Protein AF-G4YEM6-F1 (afdb_monomer)

Organism: Phytophthora sojae (strain P6497) (NCBI:txid1094619)

Solvent-accessible surface area (backbone atoms only — not comparable to full-atom values): 5493 Å² total; per-residue (Å²): 115,61,79,83,66,67,69,86,77,88,80,90,72,60,71,88,55,39,52,24,61,51,45,49,52,52,52,29,63,76,67,71,46,91,83,87,83,54,84,86,44,58,90,74,54,61,76,90,45,51,64,29,63,70,31,40,61,64,26,51,52,51,52,52,51,55,50,50,54,51,50,57,59,53,75,73,54,92,69,79,89,80,80,90,129

Radius of gyration: 16.85 Å; Cα contacts (8 Å, |Δi|>4): 31; chains: 1; bounding box: 48×30×29 Å

Structure (mmCIF, N/CA/C/O backbone):
data_AF-G4YEM6-F1
#
_entry.id   AF-G4YEM6-F1
#
loop_
_atom_site.group_PDB
_atom_site.id
_atom_site.type_symbol
_atom_site.label_atom_id
_atom_site.label_alt_id
_atom_site.label_comp_id
_atom_site.label_asym_id
_atom_site.label_entity_id
_atom_site.label_seq_id
_atom_site.pdbx_PDB_ins_code
_atom_site.Cartn_x
_atom_site.Cartn_y
_atom_site.Cartn_z
_atom_site.occupancy
_atom_site.B_iso_or_equiv
_atom_site.auth_seq_id
_atom_site.auth_comp_id
_atom_site.auth_asym_id
_atom_site.auth_atom_id
_atom_site.pdbx_PDB_model_num
ATOM 1 N N . MET A 1 1 ? 18.035 2.687 12.056 1.00 50.53 1 MET A N 1
ATOM 2 C CA . MET A 1 1 ? 17.151 1.607 11.554 1.00 50.53 1 MET A CA 1
ATOM 3 C C . MET A 1 1 ? 17.651 1.063 10.214 1.00 50.53 1 MET A C 1
ATOM 5 O O . MET A 1 1 ? 17.734 -0.148 10.092 1.00 50.53 1 MET A O 1
ATOM 9 N N . ALA A 1 2 ? 18.069 1.916 9.264 1.00 51.62 2 ALA A N 1
ATOM 10 C CA . ALA A 1 2 ? 18.632 1.494 7.969 1.00 51.62 2 ALA A CA 1
ATOM 11 C C . ALA A 1 2 ? 19.858 0.560 8.070 1.00 51.62 2 ALA A C 1
ATOM 13 O O . ALA A 1 2 ? 19.964 -0.391 7.303 1.00 51.62 2 ALA A O 1
ATOM 14 N N . ASP A 1 3 ? 20.726 0.775 9.063 1.00 55.53 3 ASP A N 1
ATOM 15 C CA . ASP A 1 3 ? 21.934 -0.039 9.277 1.00 55.53 3 ASP A CA 1
ATOM 16 C C . ASP A 1 3 ? 21.625 -1.511 9.626 1.00 55.53 3 ASP A C 1
ATOM 18 O O . ASP A 1 3 ? 22.320 -2.424 9.196 1.00 55.53 3 ASP A O 1
ATOM 22 N N . ARG A 1 4 ? 20.500 -1.772 10.315 1.00 57.44 4 ARG A N 1
ATOM 23 C CA . ARG A 1 4 ? 20.056 -3.142 10.646 1.00 57.44 4 ARG A CA 1
ATOM 24 C C . ARG A 1 4 ? 19.393 -3.870 9.475 1.00 57.44 4 ARG A C 1
ATOM 26 O O . ARG A 1 4 ? 19.236 -5.082 9.540 1.00 57.44 4 ARG A O 1
ATOM 33 N N . LEU A 1 5 ? 18.980 -3.141 8.437 1.00 65.25 5 LEU A N 1
ATOM 34 C CA . LEU A 1 5 ? 18.287 -3.683 7.262 1.00 65.25 5 LEU A CA 1
ATOM 35 C C . LEU A 1 5 ? 19.221 -3.876 6.058 1.00 65.25 5 LEU A C 1
ATOM 37 O O . LEU A 1 5 ? 18.764 -4.339 5.020 1.00 65.25 5 LEU A O 1
ATOM 41 N N . MET A 1 6 ? 20.511 -3.532 6.184 1.00 65.06 6 MET A N 1
ATOM 42 C CA . MET A 1 6 ? 21.481 -3.552 5.079 1.00 65.06 6 MET A CA 1
ATOM 43 C C . MET A 1 6 ? 20.936 -2.866 3.814 1.00 65.06 6 MET A C 1
ATOM 45 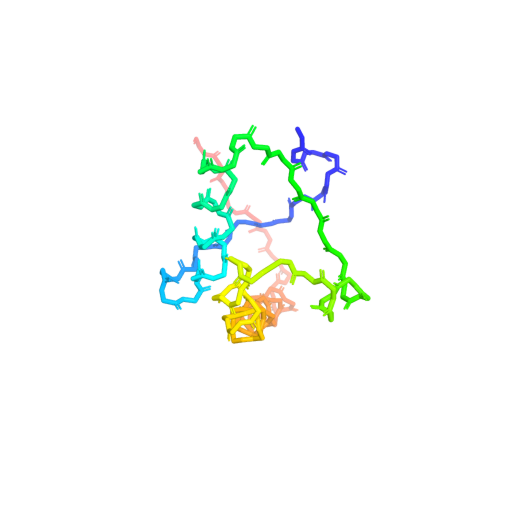O O . MET A 1 6 ? 21.033 -3.408 2.712 1.00 65.06 6 MET A O 1
ATOM 49 N N . VAL A 1 7 ? 20.324 -1.684 3.968 1.00 63.69 7 VAL A N 1
ATOM 50 C CA . VAL A 1 7 ? 19.785 -0.921 2.831 1.00 63.69 7 VAL A CA 1
ATOM 51 C C . VAL A 1 7 ? 20.927 -0.605 1.863 1.00 63.69 7 VAL A C 1
ATOM 53 O O . VAL A 1 7 ? 21.837 0.149 2.199 1.00 63.69 7 VAL A O 1
ATOM 56 N N . ARG A 1 8 ? 20.896 -1.210 0.670 1.00 69.56 8 ARG A N 1
ATOM 57 C CA . ARG A 1 8 ? 21.981 -1.101 -0.322 1.00 69.56 8 ARG A CA 1
ATOM 58 C C . ARG A 1 8 ? 21.893 0.164 -1.170 1.00 69.56 8 ARG A C 1
ATOM 60 O O . ARG A 1 8 ? 22.918 0.684 -1.595 1.00 69.56 8 ARG A O 1
ATOM 67 N N . SER A 1 9 ? 20.682 0.644 -1.427 1.00 70.19 9 SER A N 1
ATOM 68 C CA . SER A 1 9 ? 20.427 1.811 -2.266 1.00 70.19 9 SER A CA 1
ATOM 69 C C . SER A 1 9 ? 19.059 2.414 -1.959 1.00 70.19 9 SER A C 1
ATOM 71 O O . SER A 1 9 ? 18.170 1.745 -1.432 1.00 70.19 9 SER A O 1
ATOM 73 N N . TRP A 1 10 ? 18.903 3.691 -2.302 1.00 75.38 10 TRP A N 1
ATOM 74 C CA . TRP A 1 10 ? 17.622 4.387 -2.317 1.00 75.38 10 TRP A CA 1
ATOM 75 C C . TRP A 1 10 ? 17.276 4.710 -3.766 1.00 75.38 10 TRP A C 1
ATOM 77 O O . TRP A 1 10 ? 18.071 5.349 -4.456 1.00 75.38 10 TRP A O 1
ATOM 87 N N . THR A 1 11 ? 16.099 4.284 -4.216 1.00 74.31 11 THR A N 1
ATOM 88 C CA . THR A 1 11 ? 15.621 4.522 -5.582 1.00 74.31 11 THR A CA 1
ATOM 89 C C . THR A 1 11 ? 14.364 5.374 -5.524 1.00 74.31 11 THR A C 1
ATOM 91 O O . THR A 1 11 ? 13.439 5.085 -4.767 1.00 74.31 11 THR A O 1
ATOM 94 N N . HIS A 1 12 ? 14.330 6.447 -6.310 1.00 75.44 12 HIS A N 1
ATOM 95 C CA . HIS A 1 12 ? 13.149 7.293 -6.407 1.00 75.44 12 HIS A CA 1
ATOM 96 C C . HIS A 1 12 ? 12.173 6.706 -7.432 1.00 75.44 12 HIS A C 1
ATOM 98 O O . HIS A 1 12 ? 12.480 6.660 -8.623 1.00 75.44 12 HIS A O 1
ATOM 104 N N . HIS A 1 13 ? 10.986 6.303 -6.978 1.00 71.50 13 HIS A N 1
ATOM 105 C CA . HIS A 1 13 ? 9.902 5.857 -7.852 1.00 71.50 13 HIS A CA 1
ATOM 106 C C . HIS A 1 13 ? 8.936 7.008 -8.150 1.00 71.50 13 HIS A C 1
ATOM 108 O O . HIS A 1 13 ? 8.644 7.844 -7.291 1.00 71.50 13 HIS A O 1
ATOM 114 N N . LEU A 1 14 ? 8.422 7.062 -9.381 1.00 78.38 14 LEU A N 1
ATOM 115 C CA . LEU A 1 14 ? 7.370 8.014 -9.735 1.00 78.38 14 LEU A CA 1
ATOM 116 C C . LEU A 1 14 ? 6.111 7.714 -8.917 1.00 78.38 14 LEU A C 1
ATOM 118 O O . LEU A 1 14 ? 5.740 6.556 -8.749 1.00 78.38 14 LEU A O 1
ATOM 122 N N . ARG A 1 15 ? 5.400 8.762 -8.479 1.00 79.38 15 ARG A N 1
ATOM 123 C CA . ARG A 1 15 ? 4.178 8.637 -7.655 1.00 79.38 15 ARG A CA 1
ATOM 124 C C . ARG A 1 15 ? 3.115 7.716 -8.254 1.00 79.38 15 ARG A C 1
ATOM 126 O O . ARG A 1 15 ? 2.315 7.151 -7.521 1.00 79.38 15 ARG A O 1
ATOM 133 N N . HIS A 1 16 ? 3.092 7.580 -9.580 1.00 81.00 16 HIS A N 1
ATOM 134 C CA . HIS A 1 16 ? 2.148 6.697 -10.255 1.00 81.00 16 HIS A CA 1
ATOM 135 C C . HIS A 1 16 ? 2.346 5.216 -9.890 1.00 81.00 16 HIS A C 1
ATOM 137 O O . HIS A 1 16 ? 1.365 4.482 -9.920 1.00 81.00 16 HIS A O 1
ATOM 143 N N . PHE A 1 17 ? 3.570 4.828 -9.521 1.00 83.06 17 PHE A N 1
ATOM 144 C CA . PHE A 1 17 ? 3.977 3.472 -9.136 1.00 83.06 17 PHE A CA 1
ATOM 145 C C . PHE A 1 17 ? 4.246 3.359 -7.626 1.00 83.06 17 PHE A C 1
ATOM 147 O O . PHE A 1 17 ? 5.145 2.641 -7.189 1.00 83.06 17 PHE A O 1
ATOM 154 N N . ASN A 1 18 ? 3.550 4.170 -6.826 1.00 90.19 18 ASN A N 1
ATOM 155 C CA . ASN A 1 18 ? 3.637 4.147 -5.365 1.00 90.19 18 ASN A CA 1
ATOM 156 C C . ASN A 1 18 ? 2.261 4.374 -4.713 1.00 90.19 18 ASN A C 1
ATOM 158 O O . ASN A 1 18 ? 2.154 4.896 -3.602 1.00 90.19 18 ASN A O 1
ATOM 162 N N . LYS A 1 19 ? 1.189 4.050 -5.442 1.00 93.56 19 LYS A N 1
ATOM 163 C CA . LYS A 1 19 ? -0.198 4.308 -5.034 1.00 93.56 19 LYS A CA 1
ATOM 164 C C . LYS A 1 19 ? -0.648 3.382 -3.911 1.00 93.56 19 LYS A C 1
ATOM 166 O O . LYS A 1 19 ? -1.451 3.782 -3.075 1.00 93.56 19 LYS A O 1
ATOM 171 N N . MET A 1 20 ? -0.119 2.164 -3.869 1.00 94.50 20 MET A N 1
ATOM 172 C CA . MET A 1 20 ? -0.313 1.226 -2.771 1.00 94.50 20 MET A CA 1
ATOM 173 C C . MET A 1 20 ? 0.246 1.805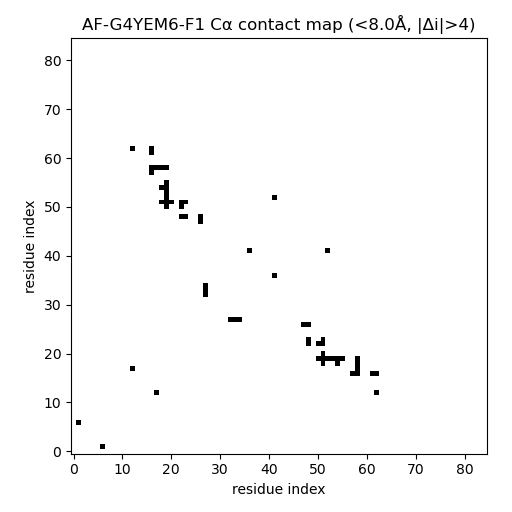 -1.466 1.00 94.50 20 MET A C 1
ATOM 175 O O . MET A 1 20 ? -0.452 1.818 -0.453 1.00 94.50 20 MET A O 1
ATOM 179 N N . ALA A 1 21 ? 1.473 2.337 -1.493 1.00 92.75 21 ALA A N 1
ATOM 180 C CA . ALA A 1 21 ? 2.094 2.944 -0.319 1.00 92.75 21 ALA A CA 1
ATOM 181 C C . ALA A 1 21 ? 1.364 4.221 0.126 1.00 92.75 21 ALA A C 1
ATOM 183 O O . ALA A 1 21 ? 1.178 4.434 1.323 1.00 92.75 21 ALA A O 1
ATOM 184 N N . ASP A 1 22 ? 0.909 5.040 -0.826 1.00 93.88 22 ASP A N 1
ATOM 185 C CA . ASP A 1 22 ? 0.081 6.219 -0.549 1.00 93.88 22 ASP A CA 1
ATOM 186 C C . ASP A 1 22 ? -1.243 5.837 0.137 1.00 93.88 22 ASP A C 1
ATOM 188 O O . ASP A 1 22 ? -1.583 6.370 1.194 1.00 93.88 22 ASP A O 1
ATOM 192 N N . ALA A 1 23 ? -1.950 4.833 -0.392 1.00 93.94 23 ALA A N 1
ATOM 193 C CA . ALA A 1 23 ? -3.176 4.321 0.213 1.00 93.94 23 ALA A CA 1
ATOM 194 C C . ALA A 1 23 ? -2.940 3.761 1.630 1.00 93.94 23 ALA A C 1
ATOM 196 O O . ALA A 1 23 ? -3.728 4.034 2.535 1.00 93.94 23 ALA A O 1
ATOM 197 N N . LEU A 1 24 ? -1.839 3.033 1.851 1.00 94.62 24 LEU A N 1
ATOM 198 C CA . LEU A 1 24 ? -1.457 2.532 3.177 1.00 94.62 24 LEU A CA 1
ATOM 199 C C . LEU A 1 24 ? -1.182 3.665 4.170 1.00 94.62 24 LEU A C 1
ATOM 201 O O . LEU A 1 24 ? -1.626 3.593 5.317 1.00 94.62 24 LEU A O 1
ATOM 205 N N . ALA A 1 25 ? -0.484 4.716 3.734 1.00 93.88 25 ALA A N 1
ATOM 206 C CA . ALA A 1 25 ? -0.223 5.885 4.565 1.00 93.88 25 ALA A CA 1
ATOM 207 C C . ALA A 1 25 ? -1.533 6.569 4.982 1.00 93.88 25 ALA A C 1
ATOM 209 O O . ALA A 1 25 ? -1.724 6.848 6.166 1.00 93.88 25 ALA A O 1
ATOM 210 N N . ASN A 1 26 ? -2.466 6.753 4.043 1.00 94.62 26 ASN A N 1
ATOM 211 C CA . ASN A 1 26 ? -3.779 7.334 4.329 1.00 94.62 26 ASN A CA 1
ATOM 212 C C . ASN A 1 26 ? -4.581 6.474 5.321 1.00 94.62 26 ASN A C 1
ATOM 214 O O . ASN A 1 26 ? -5.083 6.995 6.313 1.00 94.62 26 ASN A O 1
ATOM 218 N N . ILE A 1 27 ? -4.610 5.145 5.154 1.00 94.69 27 ILE A N 1
ATOM 219 C CA . ILE A 1 27 ? -5.274 4.233 6.106 1.00 94.69 27 ILE A CA 1
ATOM 220 C C . ILE A 1 27 ? -4.658 4.331 7.507 1.00 94.69 27 ILE A C 1
ATOM 222 O O . ILE A 1 27 ? -5.383 4.326 8.507 1.00 94.69 27 ILE A O 1
ATOM 226 N N . ALA A 1 28 ?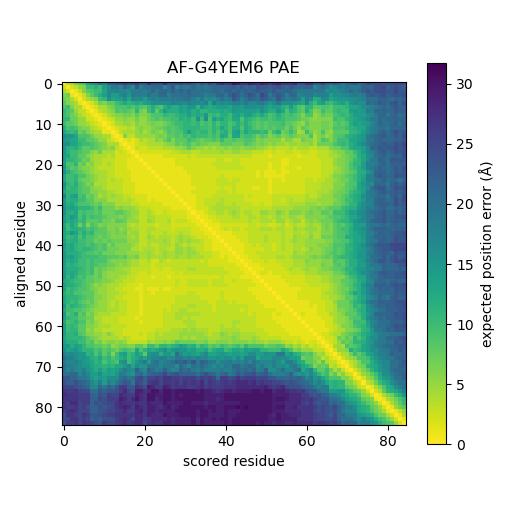 -3.329 4.390 7.607 1.00 94.56 28 ALA A N 1
ATOM 227 C CA . ALA A 1 28 ? -2.641 4.503 8.890 1.00 94.56 28 ALA A CA 1
ATOM 228 C C . ALA A 1 28 ? -2.971 5.831 9.588 1.00 94.56 28 ALA A C 1
ATOM 230 O O . ALA A 1 28 ? -3.236 5.838 10.791 1.00 94.56 28 ALA A O 1
ATOM 231 N N . ILE A 1 29 ? -3.015 6.932 8.830 1.00 95.38 29 ILE A N 1
ATOM 232 C CA . ILE A 1 29 ? -3.401 8.259 9.324 1.00 95.38 29 ILE A CA 1
ATOM 233 C C . ILE A 1 29 ? -4.857 8.251 9.806 1.00 95.38 29 ILE A C 1
ATOM 235 O O . ILE A 1 29 ? -5.117 8.632 10.949 1.00 95.38 29 ILE A O 1
ATOM 239 N N . ASP A 1 30 ? -5.788 7.761 8.985 1.00 95.00 30 ASP A N 1
ATOM 240 C CA . ASP A 1 30 ? -7.224 7.762 9.286 1.00 95.00 30 ASP A CA 1
ATOM 241 C C . ASP A 1 30 ? -7.555 6.887 10.495 1.00 95.00 30 ASP A C 1
ATOM 243 O O . ASP A 1 30 ? -8.308 7.276 11.390 1.00 95.00 30 ASP A O 1
ATOM 247 N N . SER A 1 31 ? -6.959 5.695 10.548 1.00 91.44 31 SER A N 1
ATOM 248 C CA . SER A 1 31 ? -7.163 4.761 11.656 1.00 91.44 31 SER A CA 1
ATOM 249 C C . SER A 1 31 ? -6.358 5.120 12.901 1.00 91.44 31 SER A C 1
ATOM 251 O O . SER A 1 31 ? -6.658 4.602 13.974 1.00 91.44 31 SER A O 1
ATOM 253 N N . LYS A 1 32 ? -5.338 5.978 12.770 1.00 94.69 32 LYS A N 1
ATOM 254 C CA . LYS A 1 32 ? -4.348 6.298 13.811 1.00 94.69 32 LYS A CA 1
ATOM 255 C C . LYS A 1 32 ? -3.675 5.047 14.386 1.00 94.69 32 LYS A C 1
ATOM 257 O O . LYS A 1 32 ? -3.333 5.002 15.567 1.00 94.69 32 LYS A O 1
ATOM 262 N N . THR A 1 33 ? -3.504 4.016 13.558 1.00 89.88 33 THR A N 1
ATOM 263 C CA . THR A 1 33 ? -2.930 2.727 13.966 1.00 89.88 33 THR A CA 1
ATOM 264 C C . THR A 1 33 ? -1.852 2.264 12.999 1.00 89.88 33 THR A C 1
ATOM 266 O O . THR A 1 33 ? -1.942 2.487 11.795 1.00 89.88 33 THR A O 1
ATOM 269 N N . SER A 1 34 ? -0.840 1.580 13.538 1.00 90.62 34 SER A N 1
ATOM 270 C CA . SER A 1 34 ? 0.138 0.843 12.739 1.00 90.62 34 SER A CA 1
ATOM 271 C C . SER A 1 34 ? -0.395 -0.560 12.466 1.00 90.62 34 SER A C 1
ATOM 273 O O . SER A 1 34 ? -0.808 -1.254 13.399 1.00 90.62 34 SER A O 1
ATOM 275 N N . LYS A 1 35 ? -0.407 -0.970 11.197 1.00 88.12 35 LYS A N 1
ATOM 276 C CA . LYS A 1 35 ? -0.895 -2.279 10.757 1.00 88.12 35 LYS A CA 1
ATOM 277 C C . LYS A 1 35 ? 0.095 -2.906 9.789 1.00 88.12 35 LYS A C 1
ATOM 279 O O . LYS A 1 35 ? 0.665 -2.221 8.945 1.00 88.12 35 LYS A O 1
ATOM 284 N N . GLN A 1 36 ? 0.247 -4.216 9.903 1.00 90.12 36 GLN A N 1
ATOM 285 C CA . GLN A 1 36 ? 0.989 -5.048 8.970 1.00 90.12 36 GLN A CA 1
ATOM 286 C C . GLN A 1 36 ? 0.062 -6.176 8.527 1.00 90.12 36 GLN A C 1
ATOM 288 O O . GLN A 1 36 ? -0.674 -6.716 9.351 1.00 90.12 36 GLN A O 1
ATOM 293 N N . ALA A 1 37 ? 0.098 -6.498 7.239 1.00 89.25 37 ALA A N 1
ATOM 294 C CA . ALA A 1 37 ? -0.659 -7.588 6.645 1.00 89.25 37 ALA A CA 1
ATOM 295 C C . ALA A 1 37 ? 0.281 -8.451 5.802 1.00 89.25 37 ALA A C 1
ATOM 297 O O . ALA A 1 37 ? 1.215 -7.941 5.176 1.00 89.25 37 ALA A O 1
ATOM 298 N N . PHE A 1 38 ? 0.032 -9.751 5.799 1.00 89.44 38 PHE A N 1
ATOM 299 C CA . PHE A 1 38 ? 0.706 -10.739 4.974 1.00 89.44 38 PHE A CA 1
ATOM 300 C C . PHE A 1 38 ? -0.182 -11.136 3.792 1.00 89.44 38 PHE A C 1
ATOM 302 O O . PHE A 1 38 ? -1.388 -10.901 3.788 1.00 89.44 38 PHE A O 1
ATOM 309 N N . ALA A 1 39 ? 0.404 -11.787 2.784 1.00 85.88 39 ALA A N 1
ATOM 310 C CA . ALA A 1 39 ? -0.343 -12.259 1.614 1.00 85.88 39 ALA A CA 1
ATOM 311 C C . ALA A 1 39 ? -1.507 -13.200 1.988 1.00 85.88 39 ALA A C 1
ATOM 313 O O . ALA A 1 39 ? -2.543 -13.187 1.331 1.00 85.88 39 ALA A O 1
ATOM 314 N N . ALA A 1 40 ? -1.348 -13.977 3.064 1.00 91.25 40 ALA A N 1
ATOM 315 C CA . ALA A 1 40 ? -2.392 -14.854 3.586 1.00 91.25 40 ALA A CA 1
ATOM 316 C C . ALA A 1 40 ? -3.595 -14.090 4.167 1.00 91.25 40 ALA A C 1
ATOM 318 O O . ALA A 1 40 ? -4.692 -14.633 4.167 1.00 91.25 40 ALA A O 1
ATOM 319 N N . ASP A 1 41 ? -3.404 -12.843 4.608 1.00 91.81 41 ASP A N 1
ATOM 320 C CA . ASP A 1 41 ? -4.453 -12.031 5.234 1.00 91.81 41 ASP A CA 1
ATOM 321 C C . ASP A 1 41 ? -5.327 -11.312 4.196 1.00 91.81 41 ASP A C 1
ATOM 323 O O . ASP A 1 41 ? -6.388 -10.797 4.536 1.00 91.81 41 ASP A O 1
ATOM 327 N N . VAL A 1 42 ? -4.893 -11.255 2.927 1.00 88.19 42 VAL A N 1
ATOM 328 C CA . VAL A 1 42 ? -5.560 -10.498 1.851 1.00 88.19 42 VAL A CA 1
ATOM 329 C C . VAL A 1 42 ? -7.059 -10.806 1.717 1.00 88.19 42 VAL A C 1
ATOM 331 O O . VAL A 1 42 ? -7.817 -9.847 1.557 1.00 88.19 42 VAL A O 1
ATOM 334 N N . PRO A 1 43 ? -7.523 -12.071 1.804 1.00 91.06 43 PRO A N 1
ATOM 335 C CA . PRO A 1 43 ? -8.952 -12.381 1.730 1.00 91.06 43 PRO A CA 1
ATOM 336 C C . PRO A 1 43 ? -9.779 -11.778 2.875 1.00 91.06 43 PRO A C 1
ATOM 338 O O . PRO A 1 43 ? -10.954 -11.479 2.677 1.00 91.06 43 PRO A O 1
ATOM 341 N N . ASP A 1 44 ? -9.163 -11.578 4.042 1.00 93.94 44 ASP A N 1
ATOM 342 C CA . ASP A 1 44 ? -9.819 -11.137 5.277 1.00 93.94 44 ASP A CA 1
ATOM 343 C C . ASP A 1 44 ? -9.594 -9.643 5.570 1.00 93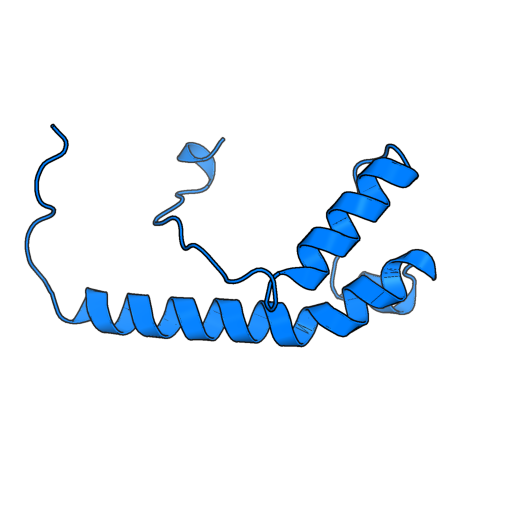.94 44 ASP A C 1
ATOM 345 O O . ASP A 1 44 ? -10.010 -9.124 6.613 1.00 93.94 44 ASP A O 1
ATOM 349 N N . LEU A 1 45 ? -8.927 -8.920 4.663 1.00 91.50 45 LEU A N 1
ATOM 350 C CA . LEU A 1 45 ? -8.642 -7.508 4.866 1.00 91.50 45 LEU A CA 1
ATOM 351 C C . LEU A 1 45 ? -9.928 -6.665 4.870 1.00 91.50 45 LEU A C 1
ATOM 353 O O . LEU A 1 45 ? -10.828 -6.873 4.052 1.00 91.50 45 LEU A O 1
ATOM 357 N N . PRO A 1 46 ? -10.014 -5.642 5.742 1.00 91.94 46 PRO A N 1
ATOM 358 C CA . PRO A 1 46 ? -11.176 -4.769 5.770 1.00 91.94 46 PRO A CA 1
ATOM 359 C C . PRO A 1 46 ? -11.329 -3.999 4.451 1.00 91.94 46 PRO A C 1
ATOM 361 O O . PRO A 1 46 ? -10.347 -3.652 3.797 1.00 91.94 46 PRO A O 1
ATOM 364 N N . GLN A 1 47 ? -12.564 -3.642 4.094 1.00 92.31 47 GLN A N 1
ATOM 365 C CA . GLN A 1 47 ? -12.891 -3.028 2.799 1.00 92.31 47 GLN A CA 1
ATOM 366 C C . GLN A 1 47 ? -12.087 -1.754 2.471 1.00 92.31 47 GLN A C 1
ATOM 368 O O . GLN A 1 47 ? -11.826 -1.474 1.298 1.00 92.31 47 GLN A O 1
ATOM 373 N N . ASN A 1 48 ? -11.651 -0.988 3.477 1.00 91.69 48 ASN A N 1
ATOM 374 C CA . ASN A 1 48 ? -10.824 0.201 3.261 1.00 91.69 48 ASN A CA 1
ATOM 375 C C . ASN A 1 48 ? -9.409 -0.113 2.726 1.00 91.69 48 ASN A C 1
ATOM 377 O O . ASN A 1 48 ? -8.721 0.807 2.301 1.00 91.69 48 ASN A O 1
ATOM 381 N N . TRP A 1 49 ? -8.999 -1.387 2.672 1.00 94.25 49 TRP A N 1
ATOM 382 C CA . TRP A 1 49 ? -7.774 -1.858 2.010 1.00 94.25 49 TRP A CA 1
ATOM 383 C C . TRP A 1 49 ? -7.962 -2.199 0.524 1.00 94.25 49 TRP A C 1
ATOM 385 O O . TRP A 1 49 ? -6.990 -2.520 -0.154 1.00 94.25 49 TRP A O 1
ATOM 395 N N . SER A 1 50 ? -9.177 -2.112 -0.024 1.00 92.94 50 SER A N 1
ATOM 396 C CA . SER A 1 50 ? -9.460 -2.461 -1.430 1.00 92.94 50 SER A CA 1
ATOM 397 C C . SER A 1 50 ? -8.549 -1.745 -2.439 1.00 92.94 50 SER A C 1
ATOM 399 O O . SER A 1 50 ? -8.002 -2.381 -3.343 1.00 92.94 50 SER A O 1
ATOM 401 N N . SER A 1 51 ? -8.309 -0.444 -2.254 1.00 92.94 51 SER A N 1
ATOM 402 C CA . SER A 1 51 ? -7.379 0.331 -3.089 1.00 92.94 51 SER A CA 1
ATOM 403 C C . SER A 1 51 ? -5.932 -0.157 -2.965 1.00 92.94 51 SER A C 1
ATOM 405 O O . SER A 1 51 ? -5.223 -0.221 -3.965 1.00 92.94 51 SER A O 1
ATOM 407 N N . VAL A 1 52 ? -5.500 -0.557 -1.762 1.00 93.69 52 VAL A N 1
ATOM 408 C CA . VAL A 1 52 ? -4.158 -1.117 -1.521 1.00 93.69 52 VAL A CA 1
ATOM 409 C C . VAL A 1 52 ? -3.976 -2.388 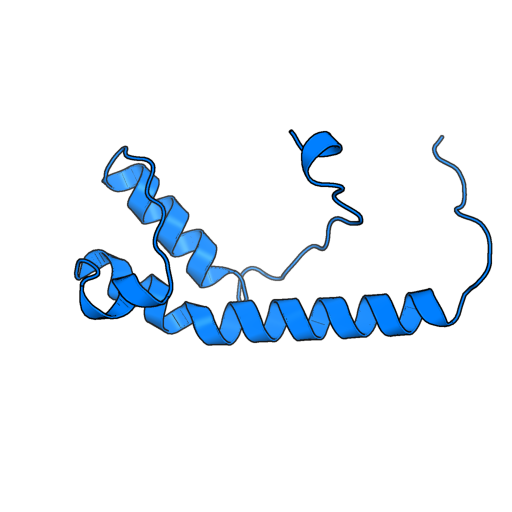-2.344 1.00 93.69 52 VAL A C 1
ATOM 411 O O . VAL A 1 52 ? -3.018 -2.485 -3.105 1.00 93.69 52 VAL A O 1
ATOM 414 N N . VAL A 1 53 ? -4.923 -3.327 -2.249 1.00 93.06 53 VAL A N 1
ATOM 415 C CA . VAL A 1 53 ? -4.882 -4.603 -2.984 1.00 93.06 53 VAL A CA 1
ATOM 416 C C . VAL A 1 53 ? -4.915 -4.375 -4.498 1.00 93.06 53 VAL A C 1
ATOM 418 O O . VAL A 1 53 ? -4.198 -5.042 -5.235 1.00 93.06 53 VAL A O 1
ATOM 421 N N . THR A 1 54 ? -5.687 -3.387 -4.960 1.00 94.62 54 THR A N 1
ATOM 422 C CA . THR A 1 54 ? -5.785 -3.037 -6.386 1.00 94.62 54 THR A CA 1
ATOM 423 C C . THR A 1 54 ? -4.452 -2.546 -6.962 1.00 94.62 54 THR A C 1
ATOM 425 O O . THR A 1 54 ? -4.109 -2.896 -8.089 1.00 94.62 54 THR A O 1
ATOM 428 N N . PHE A 1 55 ? -3.690 -1.741 -6.213 1.00 94.00 55 PHE A N 1
ATOM 429 C CA . PHE A 1 55 ? -2.407 -1.196 -6.681 1.00 94.00 55 PHE A CA 1
ATOM 430 C C . PHE A 1 55 ? -1.204 -2.096 -6.382 1.00 94.00 55 PHE A C 1
ATOM 432 O O . PHE A 1 55 ? -0.168 -1.943 -7.025 1.00 94.00 55 PHE A O 1
ATOM 439 N N . LEU A 1 56 ? -1.342 -3.035 -5.439 1.00 91.81 56 LEU A N 1
ATOM 440 C CA . LEU A 1 56 ? -0.255 -3.861 -4.914 1.00 91.81 56 LEU A CA 1
ATOM 441 C C . LEU A 1 56 ? 0.586 -4.512 -6.014 1.00 91.81 56 LEU A C 1
ATOM 443 O O . LEU A 1 56 ? 1.801 -4.336 -6.030 1.00 91.81 56 LEU A O 1
ATOM 447 N N . GLN A 1 57 ? -0.057 -5.241 -6.928 1.00 92.44 57 GLN A N 1
ATOM 448 C CA . GLN A 1 57 ? 0.651 -6.003 -7.956 1.00 92.44 57 GLN A CA 1
ATOM 449 C C . GLN A 1 57 ? 1.450 -5.082 -8.888 1.00 92.44 57 GLN A C 1
ATOM 451 O O . GLN A 1 57 ? 2.640 -5.296 -9.087 1.00 92.44 57 GLN A O 1
ATOM 456 N N . GLY A 1 58 ? 0.821 -4.018 -9.400 1.00 91.19 58 GLY A N 1
ATOM 457 C CA . GLY A 1 58 ? 1.466 -3.102 -10.344 1.00 91.19 58 GLY A CA 1
ATOM 458 C C . GLY A 1 58 ? 2.630 -2.318 -9.736 1.00 91.19 58 GLY A C 1
ATOM 459 O O . GLY A 1 58 ? 3.658 -2.145 -10.389 1.00 91.19 58 GLY A O 1
ATOM 460 N N . ASP A 1 59 ? 2.493 -1.876 -8.484 1.00 92.31 59 ASP A N 1
ATOM 461 C CA . ASP A 1 59 ? 3.573 -1.182 -7.780 1.00 92.31 59 ASP A CA 1
ATOM 462 C C . ASP A 1 59 ? 4.748 -2.134 -7.504 1.00 92.31 59 ASP A C 1
ATOM 464 O 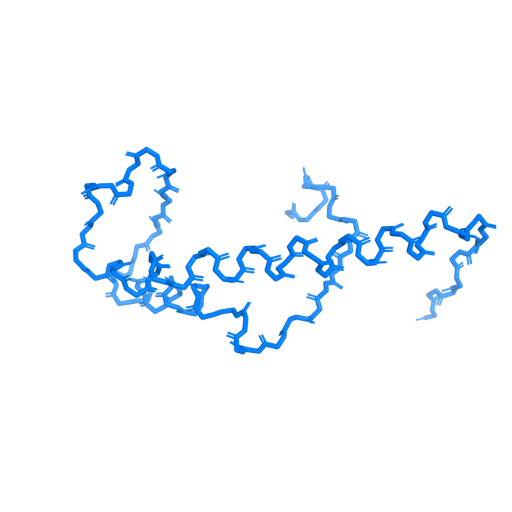O . ASP A 1 59 ? 5.890 -1.801 -7.820 1.00 92.31 59 ASP A O 1
ATOM 468 N N . VAL A 1 60 ? 4.481 -3.340 -6.985 1.00 89.50 60 VAL A N 1
ATOM 469 C CA . VAL A 1 60 ? 5.527 -4.334 -6.684 1.00 89.50 60 VAL A CA 1
ATOM 470 C C . VAL A 1 60 ? 6.252 -4.786 -7.950 1.00 89.50 60 VAL A C 1
ATOM 472 O O . VAL A 1 60 ? 7.483 -4.817 -7.951 1.00 89.50 60 VAL A O 1
ATOM 475 N N . ASP A 1 61 ? 5.529 -5.076 -9.033 1.00 90.44 61 ASP A N 1
ATOM 476 C CA . ASP A 1 61 ? 6.133 -5.459 -10.313 1.00 90.44 61 ASP A CA 1
ATOM 477 C C . ASP A 1 61 ? 7.054 -4.355 -10.841 1.00 90.44 61 ASP A C 1
ATOM 479 O O . ASP A 1 61 ? 8.188 -4.625 -11.241 1.00 90.44 61 ASP A O 1
ATOM 483 N N . HIS A 1 62 ? 6.617 -3.093 -10.771 1.00 87.44 62 HIS A N 1
ATOM 484 C CA . HIS A 1 62 ? 7.437 -1.958 -11.184 1.00 87.44 62 HIS A CA 1
ATOM 485 C C . HIS A 1 62 ? 8.686 -1.786 -10.311 1.00 87.44 62 HIS A C 1
ATOM 487 O O . HIS A 1 62 ? 9.766 -1.469 -10.820 1.00 87.44 62 HIS A O 1
ATOM 493 N N . TRP A 1 63 ? 8.571 -1.990 -8.996 1.00 86.75 63 TRP A N 1
ATOM 494 C CA . TRP A 1 63 ? 9.721 -1.925 -8.095 1.00 86.75 63 TRP A CA 1
ATOM 495 C C . TRP A 1 63 ? 10.735 -3.024 -8.409 1.00 86.75 63 TRP A C 1
ATOM 497 O O . TRP A 1 63 ? 11.931 -2.738 -8.478 1.00 86.75 63 TRP A O 1
ATOM 507 N N . ILE A 1 64 ? 10.270 -4.255 -8.649 1.00 86.38 64 ILE A N 1
ATOM 508 C CA . ILE A 1 64 ? 11.126 -5.392 -9.012 1.00 86.38 64 ILE A CA 1
ATOM 509 C C . ILE A 1 64 ? 11.831 -5.134 -10.347 1.00 86.38 64 ILE A C 1
ATOM 511 O O . ILE A 1 64 ? 13.048 -5.308 -10.423 1.00 86.38 64 ILE A O 1
ATOM 515 N N . ASP A 1 65 ? 11.107 -4.677 -11.370 1.00 83.88 65 ASP A N 1
ATOM 516 C CA . ASP A 1 65 ? 11.676 -4.371 -12.688 1.00 83.88 65 ASP A CA 1
ATOM 517 C C . ASP A 1 65 ? 12.740 -3.266 -12.600 1.00 83.88 65 ASP A C 1
ATOM 519 O O . ASP A 1 65 ? 13.879 -3.434 -13.044 1.00 83.88 65 ASP A O 1
ATOM 523 N N . THR A 1 66 ? 12.425 -2.174 -11.896 1.00 76.50 66 THR A N 1
ATOM 524 C CA . THR A 1 66 ? 13.374 -1.074 -11.671 1.00 76.50 66 THR A CA 1
ATOM 525 C C . THR A 1 66 ? 14.639 -1.573 -10.967 1.00 76.50 66 THR A C 1
ATOM 527 O O . THR A 1 66 ? 15.754 -1.242 -11.372 1.00 76.50 66 THR A O 1
ATOM 530 N N . LEU A 1 67 ? 14.501 -2.400 -9.925 1.00 71.31 67 LEU A N 1
ATOM 531 C CA . LEU A 1 67 ? 15.647 -2.976 -9.219 1.00 71.31 67 LEU A CA 1
ATOM 532 C C . LEU A 1 67 ? 16.461 -3.920 -10.117 1.00 71.31 67 LEU A C 1
ATOM 534 O O . LEU A 1 67 ? 17.691 -3.906 -10.049 1.00 71.31 67 LEU A O 1
ATOM 538 N N . CYS A 1 68 ? 15.811 -4.698 -10.984 1.00 60.62 68 CYS A N 1
ATOM 539 C CA . CYS A 1 68 ? 16.476 -5.605 -11.917 1.00 60.62 68 CYS A CA 1
ATOM 540 C C . CYS A 1 68 ? 17.362 -4.850 -12.923 1.00 60.62 68 CYS A C 1
ATOM 542 O O . CYS A 1 68 ? 18.509 -5.246 -13.163 1.00 60.62 68 CYS A O 1
ATOM 544 N N . VAL A 1 69 ? 16.888 -3.711 -13.439 1.00 60.09 69 VAL A N 1
ATOM 545 C CA . VAL A 1 69 ? 17.671 -2.835 -14.328 1.00 60.09 69 VAL A CA 1
ATOM 546 C C . VAL A 1 69 ? 18.909 -2.279 -13.612 1.00 60.09 69 VAL A C 1
ATOM 548 O O . VAL A 1 69 ? 20.015 -2.326 -14.158 1.00 60.09 69 VAL A O 1
ATOM 551 N N . TYR A 1 70 ? 18.766 -1.821 -12.364 1.00 56.94 70 TYR A N 1
ATOM 552 C CA . TYR A 1 70 ? 19.891 -1.311 -11.569 1.00 56.94 70 TYR A CA 1
ATOM 553 C C . TYR A 1 70 ? 20.921 -2.397 -11.213 1.00 56.94 70 TYR A C 1
ATOM 555 O O . TYR A 1 70 ? 22.129 -2.148 -11.278 1.00 56.94 70 TYR A O 1
ATOM 563 N N . VAL A 1 71 ? 20.485 -3.613 -10.865 1.00 58.22 71 VAL A N 1
ATOM 564 C CA . VAL A 1 71 ? 21.397 -4.742 -10.591 1.00 58.22 71 VAL A CA 1
ATOM 565 C C . VAL A 1 71 ? 22.139 -5.167 -11.860 1.00 58.22 71 VAL A C 1
ATOM 567 O O . VAL A 1 71 ? 23.345 -5.398 -11.816 1.00 58.22 71 VAL A O 1
ATOM 570 N N . SER A 1 72 ? 21.461 -5.184 -13.008 1.00 55.81 72 SER A N 1
ATOM 571 C CA . SER A 1 72 ? 22.085 -5.513 -14.296 1.00 55.81 72 SER A CA 1
ATOM 572 C C . SER A 1 72 ? 23.144 -4.480 -14.703 1.00 55.81 72 SER A C 1
ATOM 574 O O . SER A 1 72 ? 24.225 -4.850 -15.157 1.00 55.81 72 SER A O 1
ATOM 576 N N . HIS A 1 73 ? 22.890 -3.189 -14.462 1.00 50.75 73 HIS A N 1
ATOM 577 C CA . HIS A 1 73 ? 23.877 -2.129 -14.695 1.00 50.75 73 HIS A CA 1
ATOM 578 C C . HIS A 1 73 ? 25.056 -2.165 -13.709 1.00 50.75 73 HIS A C 1
ATOM 580 O O . HIS A 1 73 ? 26.184 -1.865 -14.093 1.00 50.75 73 HIS A O 1
ATOM 586 N N . THR A 1 74 ? 24.838 -2.546 -12.448 1.00 50.69 74 THR A N 1
ATOM 587 C CA . THR A 1 74 ? 25.910 -2.600 -11.434 1.00 50.69 74 THR A CA 1
ATOM 588 C C . THR A 1 74 ? 26.739 -3.883 -11.502 1.00 50.69 74 THR A C 1
ATOM 590 O O . THR A 1 74 ? 27.926 -3.850 -11.189 1.00 50.69 74 THR A O 1
ATOM 593 N N . SER A 1 75 ? 26.178 -4.991 -11.996 1.00 49.88 75 SER A N 1
ATOM 594 C CA . SER A 1 75 ? 26.935 -6.226 -12.245 1.00 49.88 75 SER A CA 1
ATOM 595 C C . SER A 1 75 ? 27.911 -6.114 -13.431 1.00 49.88 75 SER A C 1
ATOM 597 O O . SER A 1 75 ? 28.784 -6.969 -13.574 1.00 49.88 75 SER A O 1
ATOM 599 N N . GLY A 1 76 ? 27.786 -5.070 -14.261 1.00 43.94 76 GLY A N 1
ATOM 600 C CA . GLY A 1 76 ? 28.693 -4.751 -15.370 1.00 43.94 76 GLY A CA 1
ATOM 601 C C . GLY A 1 76 ? 29.867 -3.827 -15.017 1.00 43.94 76 GLY A C 1
ATOM 602 O O . GLY A 1 76 ? 30.784 -3.690 -15.824 1.00 43.94 76 GLY A O 1
ATOM 603 N N . TYR A 1 77 ? 29.885 -3.215 -13.827 1.00 40.31 77 TYR A N 1
ATOM 604 C CA . TYR A 1 77 ? 30.956 -2.303 -13.412 1.00 40.31 77 TYR A CA 1
ATOM 605 C C . TYR A 1 77 ? 31.582 -2.738 -12.087 1.00 40.31 77 TYR A C 1
ATOM 607 O O . TYR A 1 77 ? 31.272 -2.233 -11.009 1.00 40.31 77 TYR A O 1
ATOM 615 N N . GLY A 1 78 ? 32.561 -3.639 -12.182 1.00 48.06 78 GLY A N 1
ATOM 616 C CA . GLY A 1 78 ? 33.631 -3.691 -11.194 1.00 48.06 78 GLY A CA 1
ATOM 617 C C . GLY A 1 78 ? 34.448 -2.402 -11.286 1.00 48.06 78 GLY A C 1
ATOM 618 O O . GLY A 1 78 ? 35.303 -2.279 -12.157 1.00 48.06 78 GLY A O 1
ATOM 619 N N . GLY A 1 79 ? 34.182 -1.420 -10.423 1.00 43.94 79 GLY A N 1
ATOM 620 C CA . G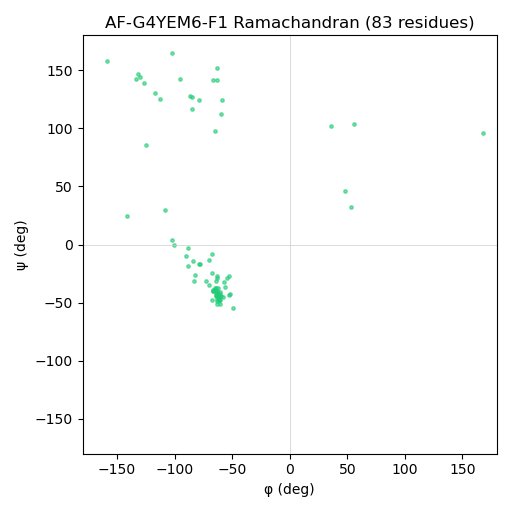LY A 1 79 ? 34.989 -0.200 -10.410 1.00 43.94 79 GLY A CA 1
ATOM 621 C C . GLY A 1 79 ? 34.424 0.962 -9.603 1.00 43.94 79 GLY A C 1
ATOM 622 O O . GLY A 1 79 ? 33.684 1.774 -10.135 1.00 43.94 79 GLY A O 1
ATOM 623 N N . LYS A 1 80 ? 34.892 1.071 -8.352 1.00 42.41 80 LYS A N 1
ATOM 624 C CA . LYS A 1 80 ? 35.168 2.318 -7.609 1.00 42.41 80 LYS A CA 1
ATOM 625 C C . LYS A 1 80 ? 34.005 3.325 -7.461 1.00 42.41 80 LYS A C 1
ATOM 627 O O . LYS A 1 80 ? 33.736 4.134 -8.340 1.00 42.41 80 LYS A O 1
ATOM 632 N N . LEU A 1 81 ? 33.409 3.350 -6.265 1.00 48.12 81 LEU A N 1
ATOM 633 C CA . LEU A 1 81 ? 32.523 4.427 -5.804 1.00 48.12 81 LEU A CA 1
ATOM 634 C C . LEU A 1 81 ? 33.276 5.779 -5.804 1.00 48.12 81 LEU A C 1
ATOM 636 O O . LEU A 1 81 ? 34.330 5.866 -5.164 1.00 48.12 81 LEU A O 1
ATOM 640 N N . PRO A 1 82 ? 32.781 6.831 -6.482 1.00 39.88 82 PRO A N 1
ATOM 641 C CA . PRO A 1 82 ? 33.359 8.163 -6.388 1.00 39.88 82 PRO A CA 1
ATOM 642 C C . PRO A 1 82 ? 32.799 8.930 -5.180 1.00 39.88 82 PRO A C 1
ATOM 644 O O . PRO A 1 82 ? 31.591 9.047 -5.010 1.00 39.88 82 PRO A O 1
ATOM 647 N N . GLY A 1 83 ? 33.730 9.437 -4.367 1.00 37.16 83 GLY A N 1
ATOM 648 C CA . GLY A 1 83 ? 33.674 10.676 -3.580 1.00 37.16 83 GLY A CA 1
ATOM 649 C C . GLY A 1 83 ? 32.343 11.113 -2.964 1.00 37.16 83 GLY A C 1
ATOM 650 O O . GLY A 1 83 ? 31.544 11.779 -3.614 1.00 37.16 83 GLY A O 1
ATOM 651 N N . LEU A 1 84 ? 32.207 10.879 -1.659 1.00 37.41 84 LEU A N 1
ATOM 652 C CA . LEU A 1 84 ? 31.481 11.788 -0.770 1.00 37.41 84 LEU A CA 1
ATOM 653 C C . LEU A 1 84 ? 32.419 12.963 -0.446 1.00 37.41 84 LEU A C 1
ATOM 655 O O . LEU A 1 84 ? 33.541 12.729 0.009 1.00 37.41 84 LEU A O 1
ATOM 659 N N . HIS A 1 85 ? 31.971 14.187 -0.721 1.00 40.34 85 HIS A N 1
ATOM 660 C CA . HIS A 1 85 ? 32.578 15.438 -0.263 1.00 40.34 85 HIS A CA 1
ATOM 661 C C . HIS A 1 85 ? 31.660 16.069 0.783 1.00 40.34 85 HIS A C 1
ATOM 663 O O . HIS A 1 85 ? 30.425 15.941 0.609 1.00 40.34 85 HIS A O 1
#

Nearest PDB structures (foldseek):
  6djl-assembly1_C  TM=5.260E-0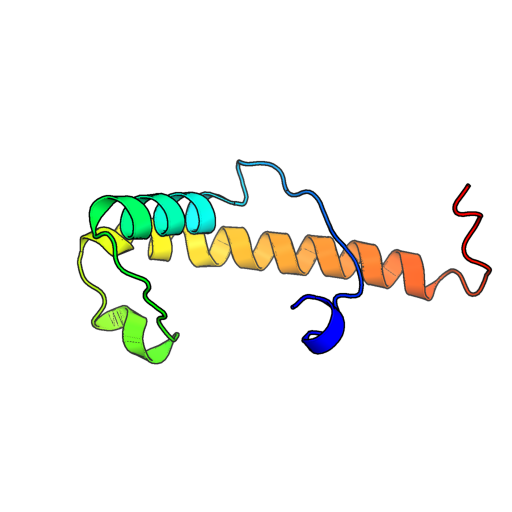1  e=4.106E+00  Homo sapiens

Sequence (85 aa):
MADRLMVRSWTHHLRHFNKMADALANIAIDSKTSKQAFAADVPDLPQNWSSVVTFLQGDVDHWIDTLCVYVSHTSGYGGKLPGLH

pLDDT: mean 77.44, std 18.71, range 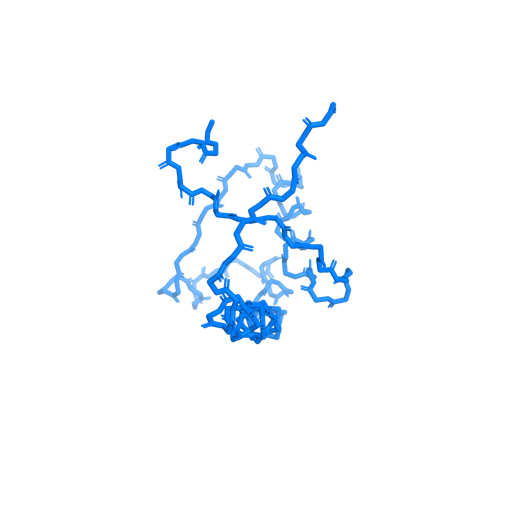[37.16, 95.38]

Secondary structure (DSSP, 8-state):
-GGGGT-----PPPGGG-HHHHHHHHHHHHHT------GGGGGG--GGGHHHHHHHHHHHHHHHHHHHHHHHHHTT---------

Mean predicted aligned error: 10.69 Å

Foldseek 3Di:
DCVVVVPPDDDDDDPVLCQLVVLVVVCCVVVVDDDDDDPVCVVVDDPSCVSNVVSVVSSVVVVVVVVVVVVVVVVPDPDDDDDDD